Protein AF-A0A0R3P7W0-F1 (afdb_monomer)

pLDDT: mean 81.7, std 17.77, range [41.75, 97.69]

InterPro domains:
  IPR010760 DNA repair protein, Swi5 [PF07061] (10-70)

Sequence (72 aa):
MKSSKGKARRKAKKQINLPDSTKVAQLKHIMKLMHEYNNLKDATQLVIGALAAMKNVSIRSTHEMYDLPNNE

Radius of gyration: 30.09 Å; Cα contacts (8 Å, |Δi|>4): 16; chains: 1; bounding box: 86×26×59 Å

Organism: Drosophila pseudoobscura pseudoobscura (NCBI:txid46245)

Foldseek 3Di:
DDDDDPDDDDDDDDDDPDPDVVVVVVVVVVVVVVVVVVVVVVVVLVVLVVVCVVVVHDSVVSCVVVVHDPPD

Mean predicted aligned error: 12.91 Å

Solvent-accessible surface area (backbone atoms only — not comparable to full-atom values): 4609 Å² total; per-residue (Å²): 136,89,83,84,79,85,76,80,82,79,77,80,80,78,80,75,84,70,74,57,69,66,60,56,52,49,52,54,51,53,52,50,52,52,51,53,50,49,53,52,51,51,55,48,51,52,53,48,46,51,51,13,58,76,66,75,47,51,56,69,56,45,27,65,77,66,74,43,86,84,81,129

Structure (mmCIF, N/CA/C/O backbone):
data_AF-A0A0R3P7W0-F1
#
_entry.id   AF-A0A0R3P7W0-F1
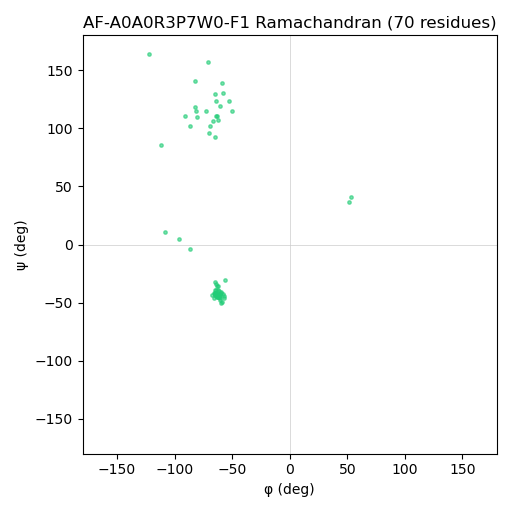#
loop_
_atom_site.group_PDB
_atom_site.id
_atom_site.type_symbol
_atom_site.label_atom_id
_atom_site.label_alt_id
_atom_site.label_comp_id
_atom_site.label_asym_id
_atom_site.label_entity_id
_atom_site.label_seq_id
_atom_site.pdbx_PDB_ins_code
_atom_site.Cartn_x
_atom_site.Cartn_y
_atom_site.Cartn_z
_atom_site.occupancy
_atom_site.B_iso_or_equiv
_atom_site.auth_seq_id
_atom_site.auth_comp_id
_atom_site.auth_asym_id
_atom_site.auth_atom_id
_atom_site.pdbx_PDB_model_num
ATOM 1 N N . MET A 1 1 ? 73.316 13.648 -43.009 1.00 42.25 1 MET A N 1
ATOM 2 C CA . MET A 1 1 ? 71.908 14.084 -42.852 1.00 42.25 1 MET A CA 1
ATOM 3 C C . MET A 1 1 ? 71.201 13.081 -41.943 1.00 42.25 1 MET A C 1
ATOM 5 O O . MET A 1 1 ? 71.125 11.916 -42.303 1.00 42.25 1 MET A O 1
ATOM 9 N N . LYS A 1 2 ? 70.801 13.472 -40.725 1.00 42.44 2 LYS A N 1
ATOM 10 C CA . LYS A 1 2 ? 70.151 12.575 -39.748 1.00 42.44 2 LYS A CA 1
ATOM 11 C C . LYS A 1 2 ? 68.631 12.654 -39.942 1.00 42.44 2 LYS A C 1
ATOM 13 O O . LYS A 1 2 ? 68.045 13.695 -39.669 1.00 42.44 2 LYS A O 1
ATOM 18 N N . SER A 1 3 ? 67.999 11.592 -40.444 1.00 41.75 3 SER A N 1
ATOM 19 C CA . SER A 1 3 ? 66.544 11.538 -40.645 1.00 41.75 3 SER A CA 1
ATOM 20 C C . SER A 1 3 ? 65.824 11.177 -39.343 1.00 41.75 3 SER A C 1
ATOM 22 O O . SER A 1 3 ? 66.021 10.093 -38.788 1.00 41.75 3 SER A O 1
ATOM 24 N N . SER A 1 4 ? 64.980 12.094 -38.884 1.00 49.59 4 SER A N 1
ATOM 25 C CA . SER A 1 4 ? 64.104 11.974 -37.721 1.00 49.59 4 SER A CA 1
ATOM 26 C C . SER A 1 4 ? 63.057 10.868 -37.925 1.00 49.59 4 SER A C 1
ATOM 28 O O . SER A 1 4 ? 62.303 10.899 -38.895 1.00 49.59 4 SER A O 1
ATOM 30 N N . LYS A 1 5 ? 62.986 9.880 -37.021 1.00 47.50 5 LYS A N 1
ATOM 31 C CA . LYS A 1 5 ? 61.876 8.910 -36.952 1.00 47.50 5 LYS A CA 1
ATOM 32 C C . LYS A 1 5 ? 61.069 9.157 -35.679 1.00 47.50 5 LYS A C 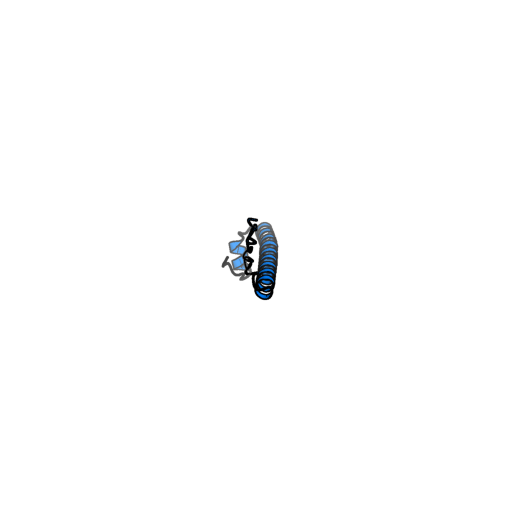1
ATOM 34 O O . LYS A 1 5 ? 61.279 8.501 -34.663 1.00 47.50 5 LYS A O 1
ATOM 39 N N . GLY A 1 6 ? 60.114 10.081 -35.754 1.00 49.34 6 GLY A N 1
ATOM 40 C CA . GLY A 1 6 ? 59.020 10.171 -34.789 1.00 49.34 6 GLY A CA 1
ATOM 41 C C . GLY A 1 6 ? 58.083 8.977 -34.972 1.00 49.34 6 GLY A C 1
ATOM 42 O O . GLY A 1 6 ? 57.296 8.942 -35.914 1.00 49.34 6 GLY A O 1
ATOM 43 N N . LYS A 1 7 ? 58.182 7.960 -34.109 1.00 50.25 7 LYS A N 1
ATOM 44 C CA . LYS A 1 7 ? 57.240 6.833 -34.119 1.00 50.25 7 LYS A CA 1
ATOM 45 C C . LYS A 1 7 ? 55.968 7.224 -33.367 1.00 50.25 7 LYS A C 1
ATOM 47 O O . LYS A 1 7 ? 55.987 7.471 -32.165 1.00 50.25 7 LYS A O 1
ATOM 52 N N . ALA A 1 8 ? 54.870 7.273 -34.115 1.00 55.72 8 ALA A N 1
ATOM 53 C CA . ALA A 1 8 ? 53.526 7.583 -33.655 1.00 55.72 8 ALA A CA 1
ATOM 54 C C . ALA A 1 8 ? 53.098 6.704 -32.466 1.00 55.72 8 ALA A C 1
ATOM 56 O O . ALA A 1 8 ? 53.068 5.473 -32.542 1.00 55.72 8 ALA A O 1
ATOM 57 N N . ARG A 1 9 ? 52.725 7.361 -31.366 1.00 57.06 9 ARG A N 1
ATOM 58 C CA . ARG A 1 9 ? 52.170 6.751 -30.155 1.00 57.06 9 ARG A CA 1
ATOM 59 C C . ARG A 1 9 ? 50.760 6.230 -30.472 1.00 57.06 9 ARG A C 1
ATOM 61 O O . ARG A 1 9 ? 49.795 6.990 -30.459 1.00 57.06 9 ARG A O 1
ATOM 68 N N . ARG A 1 10 ? 50.634 4.940 -30.804 1.00 62.72 10 ARG A N 1
ATOM 69 C CA . ARG A 1 10 ? 49.338 4.270 -31.018 1.00 62.72 10 ARG A CA 1
ATOM 70 C C . ARG A 1 10 ? 48.542 4.290 -29.708 1.00 62.72 10 ARG A C 1
ATOM 72 O O . ARG A 1 10 ? 48.924 3.627 -28.748 1.00 62.72 10 ARG A O 1
ATOM 79 N N . LYS A 1 11 ? 47.447 5.056 -29.646 1.00 58.44 11 LYS A N 1
ATOM 80 C CA . LYS A 1 11 ? 46.508 4.998 -28.517 1.00 58.44 11 LYS A CA 1
ATOM 81 C C . LYS A 1 11 ? 45.715 3.693 -28.607 1.00 58.44 11 LYS A C 1
ATOM 83 O O . LYS A 1 11 ? 44.963 3.496 -29.559 1.00 58.44 11 LYS A O 1
ATOM 88 N N . ALA A 1 12 ? 45.900 2.804 -27.633 1.00 62.19 12 ALA A N 1
ATOM 89 C CA . ALA A 1 12 ? 45.065 1.623 -27.467 1.00 62.19 12 ALA A CA 1
ATOM 90 C C . ALA A 1 12 ? 43.616 2.075 -27.230 1.00 62.19 12 ALA A C 1
ATOM 92 O O . ALA A 1 12 ? 43.335 2.815 -26.285 1.00 62.19 12 ALA A O 1
ATOM 93 N N . LYS A 1 13 ? 42.700 1.675 -28.117 1.00 59.34 13 LYS A N 1
ATOM 94 C CA . LYS A 1 13 ? 41.265 1.890 -27.926 1.00 59.34 13 LYS A CA 1
ATOM 95 C C . LYS A 1 13 ? 40.829 1.041 -26.731 1.00 59.34 13 LYS A C 1
ATOM 97 O O . LYS A 1 13 ? 40.762 -0.179 -26.833 1.00 59.34 13 LYS A O 1
ATOM 102 N N . LYS A 1 14 ? 40.575 1.690 -25.593 1.00 61.31 14 LYS A N 1
ATOM 103 C CA . LYS A 1 14 ? 39.954 1.071 -24.419 1.00 61.31 14 LYS A CA 1
ATOM 104 C C . LYS A 1 14 ? 38.554 0.612 -24.836 1.00 61.31 14 LYS A C 1
ATOM 106 O O . LYS A 1 14 ? 37.697 1.453 -25.090 1.00 61.31 14 LYS A O 1
ATOM 111 N N . GLN A 1 15 ? 38.350 -0.698 -24.981 1.00 57.50 15 GLN A N 1
ATOM 112 C CA . GLN A 1 15 ? 37.017 -1.264 -25.180 1.00 57.50 15 GLN A CA 1
ATOM 113 C C . GLN A 1 15 ? 36.205 -0.980 -23.918 1.00 57.50 15 GLN A C 1
ATOM 115 O O . GLN A 1 15 ? 36.508 -1.484 -22.838 1.00 57.50 15 GLN A O 1
ATOM 120 N N . ILE A 1 16 ? 35.214 -0.106 -24.045 1.00 63.41 16 ILE A N 1
ATOM 121 C CA . ILE A 1 16 ? 34.200 0.096 -23.020 1.00 63.41 16 ILE A CA 1
ATOM 122 C C . ILE A 1 16 ? 33.210 -1.048 -23.234 1.00 63.41 16 ILE A C 1
ATOM 124 O O . ILE A 1 16 ? 32.536 -1.079 -24.261 1.00 63.41 16 ILE A O 1
ATOM 128 N N . ASN A 1 17 ? 33.167 -2.015 -22.314 1.00 61.75 17 ASN A N 1
ATOM 129 C CA . ASN A 1 17 ? 32.093 -3.007 -22.280 1.00 61.75 17 ASN A CA 1
ATOM 130 C C . ASN A 1 17 ? 30.795 -2.252 -21.963 1.00 61.75 17 ASN A C 1
ATOM 132 O O . ASN A 1 17 ? 30.505 -1.978 -20.799 1.00 61.75 17 ASN A O 1
ATOM 136 N N . LEU A 1 18 ? 30.065 -1.827 -22.997 1.00 62.44 18 LEU A N 1
ATOM 137 C CA . LEU A 1 18 ? 28.721 -1.292 -22.822 1.00 62.44 18 LEU A CA 1
ATOM 138 C C . LEU A 1 18 ? 27.840 -2.436 -22.302 1.00 62.44 18 LEU A C 1
ATOM 140 O O . LEU A 1 18 ? 27.874 -3.523 -22.885 1.00 62.44 18 LEU A O 1
ATOM 144 N N . PRO A 1 19 ? 27.081 -2.229 -21.214 1.00 64.44 19 PRO A N 1
ATOM 145 C CA . PRO A 1 19 ? 26.164 -3.244 -20.730 1.00 64.44 19 PRO A CA 1
ATOM 146 C C . PRO A 1 19 ? 25.166 -3.585 -21.835 1.00 64.44 19 PRO A C 1
ATOM 148 O O . PRO A 1 19 ? 24.693 -2.703 -22.554 1.00 64.44 19 PRO A O 1
ATOM 151 N N . ASP A 1 20 ? 24.880 -4.878 -21.957 1.00 77.62 20 ASP A N 1
ATOM 152 C CA . ASP A 1 20 ? 23.957 -5.428 -22.942 1.00 77.62 20 ASP A CA 1
ATOM 153 C C . ASP A 1 20 ? 22.640 -4.639 -22.891 1.00 77.62 20 ASP A C 1
ATOM 155 O O . ASP A 1 20 ? 21.973 -4.588 -21.852 1.00 77.62 20 ASP A O 1
ATOM 159 N N . SER A 1 21 ? 22.313 -3.932 -23.974 1.00 75.88 21 SER A N 1
ATOM 160 C CA . SER A 1 21 ? 21.216 -2.947 -23.995 1.00 75.88 21 SER A CA 1
ATOM 161 C C . SER A 1 21 ? 19.870 -3.549 -23.563 1.00 75.88 21 SER A C 1
ATOM 163 O O . SER A 1 21 ? 19.058 -2.887 -22.912 1.00 75.88 21 SER A O 1
ATOM 165 N N . THR A 1 22 ? 19.687 -4.841 -23.829 1.00 79.81 22 THR A N 1
ATOM 166 C CA . THR A 1 22 ? 18.571 -5.684 -23.389 1.00 79.81 22 THR A CA 1
ATOM 167 C C . THR A 1 22 ? 18.519 -5.861 -21.872 1.00 79.81 22 THR A C 1
ATOM 169 O O . THR A 1 22 ? 17.452 -5.700 -21.282 1.00 79.81 22 THR A O 1
ATOM 172 N N . LYS A 1 23 ? 19.653 -6.109 -21.205 1.00 86.69 23 LYS A N 1
ATOM 173 C CA . LYS A 1 23 ? 19.724 -6.228 -19.736 1.00 86.69 23 LYS A CA 1
ATOM 174 C C . LYS A 1 23 ? 19.382 -4.907 -19.054 1.00 86.69 23 LYS A C 1
ATOM 176 O O . LYS A 1 23 ? 18.665 -4.891 -18.058 1.00 86.69 23 LYS A O 1
ATO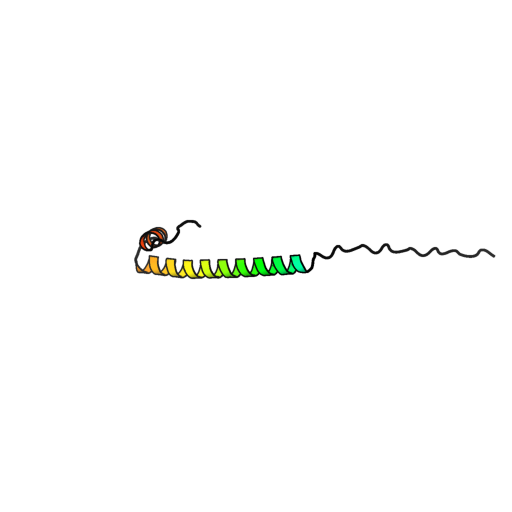M 181 N N . VAL A 1 24 ? 19.842 -3.787 -19.612 1.00 87.31 24 VAL A N 1
ATOM 182 C CA . VAL A 1 24 ? 19.514 -2.452 -19.085 1.00 87.31 24 VAL A CA 1
ATOM 183 C C . VAL A 1 24 ? 18.018 -2.157 -19.226 1.00 87.31 24 VAL A C 1
ATOM 185 O O . VAL A 1 24 ? 17.411 -1.627 -18.296 1.00 87.31 24 VAL A O 1
ATOM 188 N N . ALA A 1 25 ? 17.407 -2.517 -20.357 1.00 89.44 25 ALA A N 1
ATOM 189 C CA . ALA A 1 25 ? 15.967 -2.363 -20.559 1.00 89.44 25 ALA A CA 1
ATOM 190 C C . ALA A 1 25 ? 15.149 -3.230 -19.582 1.00 89.44 25 ALA A C 1
ATOM 192 O O . ALA A 1 25 ? 14.191 -2.735 -18.988 1.00 89.44 25 ALA A O 1
ATOM 193 N N . GLN A 1 26 ? 15.561 -4.481 -19.354 1.00 92.31 26 GLN A N 1
ATOM 194 C CA . GLN A 1 26 ? 14.917 -5.381 -18.389 1.00 92.31 26 GLN A CA 1
ATOM 195 C C . GLN A 1 26 ? 15.005 -4.849 -16.954 1.00 92.31 26 GLN A C 1
ATOM 197 O O . GLN A 1 26 ? 13.993 -4.802 -16.262 1.00 92.31 26 GLN A O 1
ATOM 202 N N . LEU A 1 27 ? 16.176 -4.370 -16.521 1.00 93.94 27 LEU A N 1
ATOM 203 C CA . LEU A 1 27 ? 16.347 -3.781 -15.187 1.00 93.94 27 LEU A CA 1
ATOM 204 C C . LEU A 1 27 ? 15.449 -2.558 -14.976 1.00 93.94 27 LEU A C 1
ATOM 206 O O . LEU A 1 27 ? 14.811 -2.436 -13.933 1.00 93.94 27 LEU A O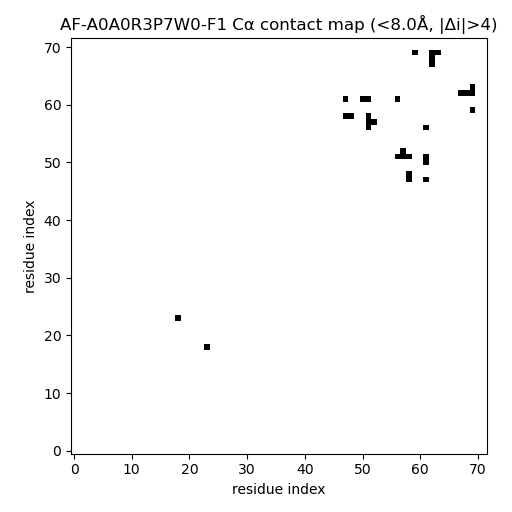 1
ATOM 210 N N . LYS A 1 28 ? 15.345 -1.679 -15.980 1.00 94.12 28 LYS A N 1
ATOM 211 C CA . LYS A 1 28 ? 14.436 -0.523 -15.928 1.00 94.12 28 LYS A CA 1
ATOM 212 C C . LYS A 1 28 ? 12.974 -0.950 -15.820 1.00 94.12 28 LYS A C 1
ATOM 214 O O . LYS A 1 28 ? 12.214 -0.323 -15.086 1.00 94.12 28 LYS A O 1
ATOM 219 N N . HIS A 1 29 ? 12.583 -2.004 -16.534 1.00 94.44 29 HIS A N 1
ATOM 220 C CA . HIS A 1 29 ? 11.227 -2.537 -16.458 1.00 94.44 29 HIS A CA 1
ATOM 221 C C . HIS A 1 29 ? 10.922 -3.113 -15.069 1.00 94.44 29 HIS A C 1
ATOM 223 O O . HIS A 1 29 ? 9.902 -2.763 -14.482 1.00 94.44 29 HIS A O 1
ATOM 229 N N . ILE A 1 30 ? 11.838 -3.906 -14.505 1.00 96.56 30 ILE A N 1
ATOM 230 C CA . ILE A 1 30 ? 11.704 -4.464 -13.151 1.00 96.56 30 ILE A CA 1
ATOM 231 C C . ILE A 1 30 ? 11.614 -3.345 -12.108 1.00 96.56 30 ILE A C 1
ATOM 233 O O . ILE A 1 30 ? 10.727 -3.372 -11.260 1.00 96.56 30 ILE A O 1
ATOM 237 N N . MET A 1 31 ? 12.478 -2.328 -12.193 1.00 96.06 31 MET A N 1
ATOM 238 C CA . MET A 1 31 ? 12.422 -1.169 -11.294 1.00 96.06 31 MET A CA 1
ATOM 239 C C . MET A 1 31 ? 11.075 -0.451 -11.368 1.00 96.06 31 MET A C 1
ATOM 241 O O . MET A 1 31 ? 10.511 -0.101 -10.335 1.00 96.06 31 MET A O 1
ATOM 245 N N . LYS A 1 32 ? 10.532 -0.263 -12.576 1.00 97.19 32 LYS A N 1
ATOM 246 C CA . LYS A 1 32 ? 9.218 0.359 -12.752 1.00 97.19 32 LYS A CA 1
ATOM 247 C C . LYS A 1 32 ? 8.118 -0.456 -12.066 1.00 97.19 32 LYS A C 1
ATOM 249 O O . LYS A 1 32 ? 7.342 0.117 -11.310 1.00 97.19 32 LYS A O 1
ATOM 254 N N . LEU A 1 33 ? 8.097 -1.771 -12.277 1.00 97.69 33 LEU A N 1
ATOM 255 C CA . LEU A 1 33 ? 7.120 -2.658 -11.642 1.00 97.69 33 LEU A CA 1
ATOM 256 C C . LEU A 1 33 ? 7.231 -2.641 -10.113 1.00 97.69 33 LEU A C 1
ATOM 258 O O . LEU A 1 33 ? 6.216 -2.607 -9.427 1.00 97.69 33 LEU A O 1
ATOM 262 N N . MET A 1 34 ? 8.451 -2.613 -9.573 1.00 97.00 34 MET A N 1
ATOM 263 C CA . MET A 1 34 ? 8.672 -2.530 -8.126 1.00 97.00 34 MET A CA 1
ATOM 264 C C . MET A 1 34 ? 8.138 -1.218 -7.541 1.00 97.00 34 MET A C 1
ATOM 266 O O . MET A 1 34 ? 7.491 -1.233 -6.498 1.00 97.00 34 MET A O 1
ATOM 270 N N . HIS A 1 35 ? 8.362 -0.087 -8.216 1.00 96.94 35 HIS A N 1
ATOM 271 C CA . HIS A 1 35 ? 7.809 1.196 -7.780 1.00 96.94 35 HIS A CA 1
ATOM 272 C C . HIS A 1 35 ? 6.283 1.231 -7.871 1.00 96.94 35 HIS A C 1
ATOM 274 O O . HIS A 1 35 ? 5.639 1.724 -6.952 1.00 96.94 35 HIS A O 1
ATOM 280 N N . GLU A 1 36 ? 5.699 0.694 -8.942 1.00 97.62 36 GLU A N 1
ATOM 281 C CA . GLU A 1 36 ? 4.242 0.601 -9.082 1.00 97.62 36 GLU A CA 1
ATOM 282 C C . GLU A 1 36 ? 3.625 -0.274 -7.987 1.00 97.62 36 GLU A C 1
ATOM 284 O O . GLU A 1 36 ? 2.646 0.136 -7.362 1.00 97.62 36 GLU A O 1
ATOM 289 N N . TYR A 1 37 ? 4.234 -1.427 -7.699 1.00 96.62 37 TYR A N 1
ATOM 290 C CA . TYR A 1 37 ? 3.814 -2.302 -6.608 1.00 96.62 37 TYR A CA 1
ATOM 291 C C . TYR A 1 37 ? 3.880 -1.594 -5.251 1.00 96.62 37 TYR A C 1
ATOM 293 O O . TYR A 1 37 ? 2.891 -1.585 -4.521 1.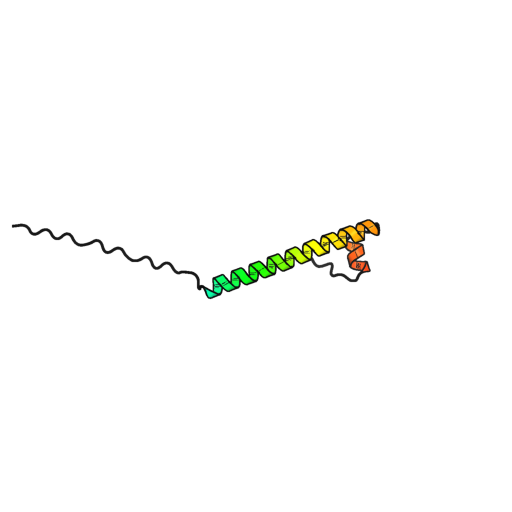00 96.62 37 TYR A O 1
ATOM 301 N N . ASN A 1 38 ? 5.009 -0.955 -4.932 1.00 95.38 38 ASN A N 1
ATOM 302 C CA . ASN A 1 38 ? 5.174 -0.252 -3.660 1.00 95.38 38 ASN A CA 1
ATOM 303 C C . ASN A 1 38 ? 4.172 0.898 -3.518 1.00 95.38 38 ASN A C 1
ATOM 305 O O . ASN A 1 38 ? 3.512 1.002 -2.492 1.00 95.38 38 ASN A O 1
ATOM 309 N N . ASN A 1 39 ? 3.977 1.698 -4.570 1.00 96.88 39 ASN A N 1
ATOM 310 C CA . ASN A 1 39 ? 3.004 2.791 -4.549 1.00 96.88 39 ASN A CA 1
ATOM 311 C C . ASN A 1 39 ? 1.580 2.280 -4.284 1.00 96.88 39 ASN A C 1
ATOM 313 O O . ASN A 1 39 ? 0.831 2.895 -3.525 1.00 96.88 39 ASN A O 1
ATOM 317 N N . LEU A 1 40 ? 1.201 1.158 -4.903 1.00 96.12 40 LEU A N 1
ATOM 318 C CA . LEU A 1 40 ? -0.104 0.542 -4.682 1.00 96.12 40 LEU A CA 1
ATOM 319 C C . LEU A 1 40 ? -0.237 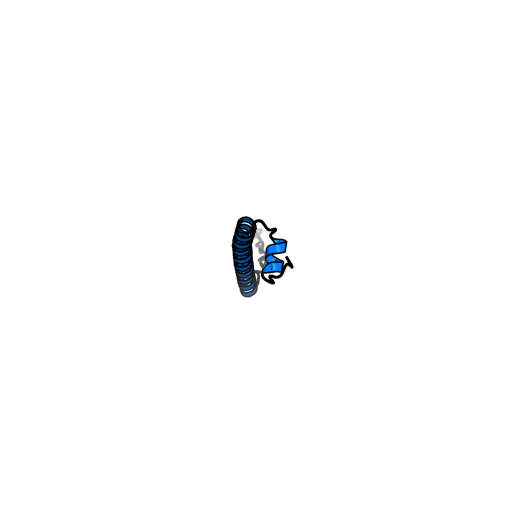-0.010 -3.255 1.00 96.12 40 LEU A C 1
ATOM 321 O O . LEU A 1 40 ? -1.277 0.191 -2.619 1.00 96.12 40 LEU A O 1
ATOM 325 N N . LYS A 1 41 ? 0.807 -0.676 -2.744 1.00 93.56 41 LYS A N 1
ATOM 326 C CA . LYS A 1 41 ? 0.857 -1.180 -1.365 1.00 93.56 41 LYS A CA 1
ATOM 327 C C . LYS A 1 41 ? 0.684 -0.032 -0.369 1.00 93.56 41 LYS A C 1
ATOM 329 O O . LYS A 1 41 ? -0.195 -0.100 0.485 1.00 93.56 41 LYS A O 1
ATOM 334 N N . ASP A 1 42 ? 1.442 1.046 -0.535 1.00 95.00 42 ASP A N 1
ATOM 335 C CA . ASP A 1 42 ? 1.407 2.209 0.355 1.00 95.00 42 ASP A CA 1
ATOM 336 C C . ASP A 1 42 ? 0.039 2.902 0.330 1.00 95.00 42 ASP A C 1
ATOM 338 O O . ASP A 1 42 ? -0.536 3.191 1.382 1.00 95.00 42 ASP A O 1
ATOM 342 N N . ALA A 1 43 ? -0.537 3.106 -0.860 1.00 96.69 43 ALA A N 1
ATOM 343 C CA . ALA A 1 43 ? -1.880 3.669 -0.999 1.00 96.69 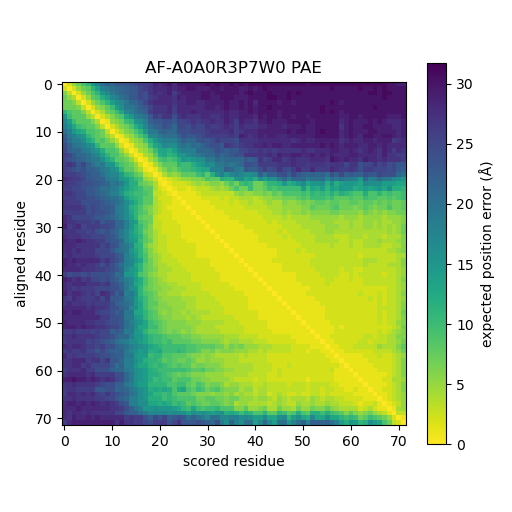43 ALA A CA 1
ATOM 344 C C . ALA A 1 43 ? -2.936 2.802 -0.293 1.00 96.69 43 ALA A C 1
ATOM 346 O O . ALA A 1 43 ? -3.816 3.322 0.396 1.00 96.69 43 ALA A O 1
ATOM 347 N N . THR A 1 44 ? -2.823 1.480 -0.415 1.00 94.50 44 THR A N 1
ATOM 348 C CA . THR A 1 44 ? -3.716 0.537 0.268 1.00 94.50 44 THR A CA 1
ATOM 349 C C . THR A 1 44 ? -3.540 0.617 1.785 1.00 94.50 44 THR A C 1
ATOM 351 O O . THR A 1 44 ? -4.532 0.671 2.514 1.00 94.50 44 THR A O 1
ATOM 354 N N . GLN A 1 45 ? -2.302 0.715 2.274 1.00 93.94 45 GLN A N 1
ATOM 355 C CA . GLN A 1 45 ? -2.012 0.823 3.704 1.00 93.94 45 GLN A CA 1
ATOM 356 C C . GLN A 1 45 ? -2.599 2.100 4.323 1.00 93.94 45 GLN A C 1
ATOM 358 O O . GLN A 1 45 ? -3.089 2.062 5.453 1.00 93.94 45 GLN A O 1
ATOM 363 N N . LEU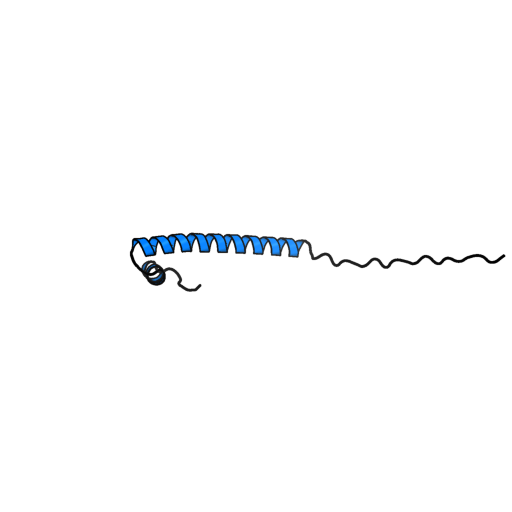 A 1 46 ? -2.619 3.213 3.579 1.00 96.00 46 LEU A N 1
ATOM 364 C CA . LEU A 1 46 ? -3.290 4.448 4.005 1.00 96.00 46 LEU A CA 1
ATOM 365 C C . LEU A 1 46 ? -4.799 4.243 4.179 1.00 96.00 46 LEU A C 1
ATOM 367 O O . LEU A 1 46 ? -5.368 4.672 5.184 1.00 96.00 46 LEU A O 1
ATOM 371 N N . VAL A 1 47 ? -5.444 3.556 3.231 1.00 95.25 47 VAL A N 1
ATOM 372 C CA . VAL A 1 47 ? -6.881 3.247 3.306 1.00 95.25 47 VAL A CA 1
ATOM 373 C C . VAL A 1 47 ? -7.178 2.316 4.483 1.00 95.25 47 VAL A C 1
ATOM 375 O O . VAL A 1 47 ? -8.119 2.573 5.233 1.00 95.25 47 VAL A O 1
ATOM 378 N N . ILE A 1 48 ? -6.357 1.284 4.699 1.00 94.19 48 ILE A N 1
ATOM 379 C CA . ILE A 1 48 ? -6.486 0.380 5.854 1.00 94.19 48 ILE A CA 1
ATOM 380 C C . ILE A 1 48 ? -6.310 1.155 7.166 1.00 94.19 48 ILE A C 1
ATOM 382 O O . ILE A 1 48 ? -7.088 0.963 8.099 1.00 94.19 48 ILE A O 1
ATOM 386 N N . GLY A 1 49 ? -5.335 2.064 7.241 1.00 94.69 49 GLY A N 1
ATOM 387 C CA . GLY A 1 49 ? -5.120 2.917 8.411 1.00 94.69 49 GLY A CA 1
ATOM 388 C C . GLY A 1 49 ? -6.322 3.814 8.717 1.00 94.69 49 GLY A C 1
ATOM 389 O O . GLY A 1 49 ? -6.765 3.883 9.864 1.00 94.69 49 GLY A O 1
ATOM 390 N N . ALA A 1 50 ? -6.901 4.445 7.692 1.00 96.00 50 ALA A N 1
ATOM 391 C CA . ALA A 1 50 ? -8.113 5.248 7.841 1.00 96.00 50 ALA A CA 1
ATOM 392 C C . ALA A 1 50 ? -9.311 4.395 8.293 1.00 96.00 50 ALA A C 1
ATOM 394 O O . ALA A 1 50 ? -10.050 4.790 9.195 1.00 96.00 50 ALA A O 1
ATOM 395 N N . LEU A 1 51 ? -9.473 3.199 7.721 1.00 94.44 51 LEU A N 1
ATOM 396 C CA . LEU A 1 51 ? -10.530 2.259 8.092 1.00 94.44 51 LEU A CA 1
ATOM 397 C C . LEU A 1 51 ? -10.406 1.803 9.553 1.00 94.44 51 LEU A C 1
ATOM 399 O O . LEU A 1 51 ? -11.404 1.767 10.276 1.00 94.44 51 LEU A O 1
ATOM 403 N N . ALA A 1 52 ? -9.185 1.493 9.991 1.00 95.38 52 ALA A N 1
ATOM 404 C CA . ALA A 1 52 ? -8.877 1.116 11.365 1.00 95.38 52 ALA A CA 1
ATOM 405 C C . ALA A 1 52 ? -9.224 2.253 12.342 1.00 95.38 52 ALA A C 1
ATOM 407 O O . ALA A 1 52 ? -9.906 2.022 13.342 1.00 95.38 52 ALA A O 1
ATOM 408 N N . ALA A 1 53 ? -8.850 3.493 12.001 1.00 95.88 53 ALA A N 1
ATOM 409 C CA . ALA A 1 53 ? -9.168 4.681 12.791 1.00 95.88 53 ALA A CA 1
ATOM 410 C C . ALA A 1 53 ? -10.684 4.920 12.902 1.00 95.88 53 ALA A C 1
ATOM 412 O O . ALA A 1 53 ? -11.189 5.145 13.999 1.00 95.88 53 ALA A O 1
ATOM 413 N N . MET A 1 54 ? -11.428 4.802 11.796 1.00 95.56 54 MET A N 1
ATOM 414 C CA . MET A 1 54 ? -12.891 4.951 11.794 1.00 95.56 54 MET A CA 1
ATOM 415 C C . MET A 1 54 ? -13.595 3.903 12.662 1.00 95.56 54 MET A C 1
ATOM 417 O O . MET A 1 54 ? -14.613 4.195 13.285 1.00 95.56 54 MET A O 1
ATOM 421 N N . LYS A 1 55 ? -13.064 2.679 12.696 1.00 93.56 55 LYS A N 1
ATOM 422 C CA . LYS A 1 55 ? -13.596 1.571 13.502 1.00 93.56 55 LYS A CA 1
ATOM 423 C C . LYS A 1 55 ? -13.053 1.546 14.931 1.00 93.56 55 LYS A C 1
ATOM 425 O O . LYS A 1 55 ? -13.497 0.713 15.715 1.00 93.56 55 LYS A O 1
ATOM 430 N N . ASN A 1 56 ? -12.124 2.442 15.266 1.00 95.25 56 ASN A N 1
ATOM 431 C CA . ASN A 1 56 ? -11.416 2.487 16.543 1.00 95.25 56 ASN A CA 1
ATOM 432 C C . ASN A 1 56 ? -10.756 1.142 16.913 1.00 95.25 56 ASN A C 1
ATOM 434 O O . ASN A 1 56 ? -10.806 0.688 18.056 1.00 95.25 56 ASN A O 1
ATOM 438 N N . VAL A 1 57 ? -10.164 0.482 15.916 1.00 94.31 57 VAL A N 1
ATOM 439 C CA . VAL A 1 57 ? -9.428 -0.779 16.069 1.00 94.31 57 VAL A CA 1
ATOM 440 C C . VAL A 1 57 ? -7.997 -0.615 15.577 1.00 94.31 57 VAL A C 1
ATOM 442 O O . VAL A 1 57 ? -7.664 0.330 14.864 1.00 94.31 57 VAL A O 1
ATOM 445 N N . SER A 1 58 ? -7.125 -1.550 15.947 1.00 93.38 58 SER A N 1
ATOM 446 C CA . SER A 1 58 ? -5.764 -1.563 15.414 1.00 93.38 58 SER A CA 1
ATOM 447 C C . SER A 1 58 ? -5.744 -1.976 13.936 1.00 93.38 58 SER A C 1
ATOM 449 O O . SER A 1 58 ? -6.635 -2.681 13.451 1.00 93.38 58 SER A O 1
ATOM 451 N N . ILE A 1 59 ? -4.684 -1.592 13.221 1.00 91.75 59 ILE A N 1
ATOM 452 C CA . ILE A 1 59 ? -4.444 -2.047 11.842 1.00 91.75 59 ILE A CA 1
ATOM 453 C C . ILE A 1 59 ? -4.394 -3.579 11.796 1.00 91.75 59 ILE A C 1
ATOM 455 O O . ILE A 1 59 ? -5.095 -4.183 10.996 1.00 91.75 59 ILE A O 1
ATOM 459 N N . ARG A 1 60 ? -3.671 -4.224 12.719 1.00 91.25 60 ARG A N 1
ATOM 460 C CA . ARG A 1 60 ? -3.585 -5.692 12.790 1.00 91.25 60 ARG A CA 1
ATOM 461 C C . ARG A 1 60 ? -4.959 -6.353 12.931 1.00 91.25 60 ARG A C 1
ATOM 463 O O . ARG A 1 60 ? -5.254 -7.307 12.221 1.00 91.25 60 ARG A O 1
ATOM 470 N N . SER A 1 61 ? -5.808 -5.807 13.801 1.00 91.44 61 SER A N 1
ATOM 471 C CA . SER A 1 61 ? -7.187 -6.279 13.972 1.00 91.44 61 SER A CA 1
ATOM 472 C C . SER A 1 61 ? -8.016 -6.069 12.707 1.00 91.44 61 SER A C 1
ATOM 474 O O . SER A 1 61 ? -8.862 -6.893 12.3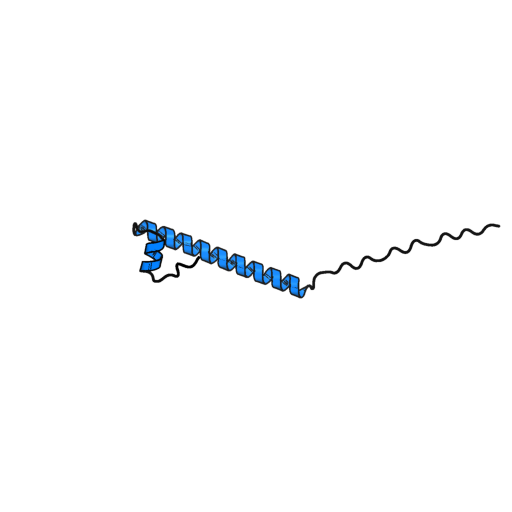91 1.00 91.44 61 SER A O 1
ATOM 476 N N . THR A 1 62 ? -7.763 -4.995 11.954 1.00 91.44 62 THR A N 1
ATOM 477 C CA . THR A 1 62 ? -8.409 -4.760 10.654 1.00 91.44 62 THR A CA 1
ATOM 478 C C . THR A 1 62 ? -8.002 -5.829 9.644 1.00 91.44 62 THR A C 1
ATOM 480 O O . THR A 1 62 ? -8.865 -6.362 8.956 1.00 91.44 62 THR A O 1
ATOM 483 N N . HIS A 1 63 ? -6.724 -6.208 9.594 1.00 91.62 63 HIS A N 1
ATOM 484 C CA . HIS A 1 63 ? -6.288 -7.307 8.734 1.00 91.62 63 HIS A CA 1
ATOM 485 C C . HIS A 1 63 ? -6.956 -8.635 9.118 1.00 91.62 63 HIS A C 1
ATOM 487 O O . HIS A 1 63 ? -7.461 -9.327 8.244 1.00 91.62 63 HIS A O 1
ATOM 493 N N . GLU A 1 64 ? -7.055 -8.950 10.412 1.00 91.19 64 GLU A N 1
ATOM 494 C CA . GLU A 1 64 ? -7.752 -10.153 10.896 1.00 91.19 64 GLU A CA 1
ATOM 495 C C . GLU A 1 64 ? -9.263 -10.123 10.586 1.00 91.19 64 GLU A C 1
ATOM 497 O O . GLU A 1 64 ? -9.831 -11.134 10.186 1.00 91.19 64 GLU A O 1
ATOM 502 N N . MET A 1 65 ? -9.921 -8.963 10.711 1.00 91.19 65 MET A N 1
ATOM 503 C CA . MET A 1 65 ? -11.354 -8.800 10.417 1.00 91.19 65 MET A CA 1
ATOM 504 C C . MET A 1 65 ? -11.709 -9.016 8.944 1.00 91.19 65 MET A C 1
ATOM 506 O O . MET A 1 65 ? -12.826 -9.435 8.645 1.00 91.19 65 MET A O 1
ATOM 510 N N . TYR A 1 66 ? -10.794 -8.677 8.038 1.00 90.25 66 TYR A N 1
ATOM 511 C CA . TYR A 1 66 ? -11.011 -8.734 6.592 1.00 90.25 66 TYR A CA 1
ATOM 512 C C . TYR A 1 66 ? -10.234 -9.866 5.910 1.00 90.25 66 TYR A C 1
ATOM 514 O O . TYR A 1 66 ? -10.179 -9.894 4.683 1.00 90.25 66 TYR A O 1
ATOM 522 N N . ASP A 1 67 ? -9.649 -10.778 6.693 1.00 90.06 67 ASP A N 1
ATOM 523 C CA . ASP A 1 67 ? -8.809 -11.885 6.215 1.00 90.06 67 ASP A CA 1
ATOM 524 C C . ASP A 1 67 ? -7.693 -11.414 5.260 1.00 90.06 67 ASP A C 1
ATOM 526 O O . ASP A 1 67 ? -7.358 -12.043 4.254 1.00 90.06 67 ASP A O 1
ATOM 530 N N . LEU A 1 68 ? -7.135 -10.237 5.557 1.00 88.75 68 LEU A N 1
ATOM 531 C CA . LEU A 1 68 ? -6.036 -9.668 4.794 1.00 88.75 68 LEU A CA 1
ATOM 532 C C . LEU A 1 68 ? -4.718 -10.284 5.271 1.00 88.75 68 LEU A C 1
ATOM 534 O O . LEU A 1 68 ? -4.499 -10.428 6.480 1.00 88.75 68 LEU A O 1
ATOM 538 N N . PRO A 1 69 ? -3.784 -10.576 4.352 1.00 86.19 69 PRO A N 1
ATOM 539 C CA . PRO A 1 69 ? -2.464 -11.044 4.733 1.00 86.19 69 PRO A CA 1
ATOM 540 C C . PRO A 1 69 ? -1.775 -10.014 5.640 1.00 86.19 69 PRO A C 1
ATOM 542 O O . PRO A 1 69 ? -1.730 -8.823 5.340 1.00 86.19 69 PRO A O 1
ATOM 545 N N . ASN A 1 70 ? -1.251 -10.494 6.769 1.00 75.38 70 ASN A N 1
ATOM 546 C CA . ASN A 1 70 ? -0.440 -9.726 7.724 1.00 75.38 70 ASN A CA 1
ATOM 547 C C . ASN A 1 70 ? 1.071 -9.908 7.484 1.00 75.38 70 ASN A C 1
ATOM 549 O O . ASN A 1 70 ? 1.889 -9.431 8.270 1.00 75.38 70 ASN A O 1
ATOM 553 N N . ASN A 1 71 ? 1.441 -10.633 6.426 1.00 64.75 71 ASN A N 1
ATOM 554 C CA . ASN A 1 71 ? 2.832 -10.879 6.078 1.00 64.75 71 ASN A CA 1
ATOM 555 C C . ASN A 1 71 ? 3.350 -9.719 5.212 1.00 64.75 71 ASN A C 1
ATOM 557 O O . ASN A 1 71 ? 3.070 -9.677 4.016 1.00 64.75 71 ASN A O 1
ATOM 561 N N . GLU A 1 72 ? 4.112 -8.846 5.885 1.00 54.19 72 GLU A N 1
ATOM 562 C CA . GLU A 1 72 ? 4.852 -7.646 5.430 1.00 54.19 72 GLU A CA 1
ATOM 563 C C . GLU A 1 72 ? 4.074 -6.382 5.057 1.00 54.19 72 GLU A C 1
ATOM 565 O O . GLU A 1 72 ? 3.251 -6.375 4.121 1.00 54.19 72 GLU A O 1
#

Secondary structure (DSSP, 8-state):
--------------------HHHHHHHHHHHHHHHHHHHHHHHHHHHHHHHHHHHT--HHHHHHHTT-----